Protein AF-U1ZAL6-F1 (afdb_monomer_lite)

Structure (mmCIF, N/CA/C/O backbone):
data_AF-U1ZAL6-F1
#
_entry.id   AF-U1ZAL6-F1
#
loop_
_atom_site.group_PDB
_atom_site.id
_atom_site.type_symbol
_atom_site.label_atom_id
_atom_site.label_alt_id
_atom_site.label_comp_id
_atom_site.label_asym_id
_atom_site.label_entity_id
_atom_site.label_seq_id
_atom_site.pdbx_PDB_ins_code
_atom_site.Cartn_x
_atom_site.Cartn_y
_atom_site.Cartn_z
_atom_site.occupancy
_atom_site.B_iso_or_equiv
_atom_site.auth_seq_id
_atom_site.auth_comp_id
_atom_site.auth_asym_id
_atom_site.auth_atom_id
_atom_site.pdbx_PDB_model_num
ATOM 1 N N . VAL A 1 1 ? -16.792 10.470 21.984 1.00 63.84 1 VAL A N 1
ATOM 2 C CA . VAL A 1 1 ? -15.397 10.708 22.430 1.00 63.84 1 VAL A CA 1
ATOM 3 C C . VAL A 1 1 ? -15.170 10.039 23.777 1.00 63.84 1 VAL A C 1
ATOM 5 O O . VAL A 1 1 ? -14.294 9.189 23.860 1.00 63.84 1 VAL A O 1
ATOM 8 N N . ASP A 1 2 ? -16.027 10.294 24.768 1.00 74.12 2 ASP A N 1
ATOM 9 C CA . ASP A 1 2 ? -15.932 9.683 26.107 1.00 74.12 2 ASP A CA 1
ATOM 10 C C . ASP A 1 2 ? -15.989 8.150 26.088 1.00 74.12 2 ASP A C 1
ATOM 12 O O . ASP A 1 2 ? -15.190 7.488 26.742 1.00 74.12 2 ASP A O 1
ATOM 16 N N . THR A 1 3 ? -16.850 7.564 25.252 1.00 76.00 3 THR A N 1
ATOM 17 C CA . THR A 1 3 ? -16.942 6.105 25.078 1.00 76.00 3 THR A CA 1
ATOM 18 C C . THR A 1 3 ? -15.667 5.498 24.490 1.00 76.00 3 THR A C 1
ATOM 20 O O . THR A 1 3 ? -15.263 4.415 24.892 1.00 76.00 3 THR A O 1
ATOM 23 N N . ALA A 1 4 ? -14.995 6.193 23.567 1.00 73.00 4 ALA A N 1
ATOM 24 C CA . ALA A 1 4 ? -13.739 5.721 22.981 1.00 73.00 4 ALA A CA 1
ATOM 25 C C . ALA A 1 4 ? -12.581 5.797 23.992 1.00 73.00 4 ALA A C 1
ATOM 27 O O . ALA A 1 4 ? -11.768 4.876 24.067 1.00 73.00 4 ALA A O 1
ATOM 28 N N . ALA A 1 5 ? -12.551 6.854 24.812 1.00 75.62 5 ALA A N 1
ATOM 29 C CA . ALA A 1 5 ? -11.597 6.996 25.909 1.00 75.62 5 ALA A CA 1
ATOM 30 C C . ALA A 1 5 ? -11.814 5.924 26.993 1.00 75.62 5 ALA A C 1
ATOM 32 O O . ALA A 1 5 ? -10.853 5.301 27.441 1.00 75.62 5 ALA A O 1
ATOM 33 N N . ALA A 1 6 ? -13.073 5.639 27.347 1.00 75.69 6 ALA A N 1
ATOM 34 C CA . ALA A 1 6 ? -13.431 4.568 28.279 1.00 75.69 6 ALA A CA 1
ATOM 35 C C . ALA A 1 6 ? -13.022 3.174 27.768 1.00 75.69 6 ALA A C 1
ATOM 37 O O . ALA A 1 6 ? -12.678 2.305 28.563 1.00 75.69 6 ALA A O 1
ATOM 38 N N . GLN A 1 7 ? -13.009 2.973 26.446 1.00 82.12 7 GLN A N 1
ATOM 39 C CA . GLN A 1 7 ? -12.576 1.733 25.788 1.00 82.12 7 GLN A CA 1
ATOM 40 C C . GLN A 1 7 ? -11.081 1.723 25.417 1.00 82.12 7 GLN A C 1
ATOM 42 O O . GLN A 1 7 ? -10.659 0.931 24.566 1.00 82.12 7 GLN A O 1
ATOM 47 N N . ALA A 1 8 ? -10.284 2.611 26.027 1.00 81.62 8 ALA A N 1
ATOM 48 C CA . ALA A 1 8 ? -8.831 2.707 25.871 1.00 81.62 8 ALA A CA 1
ATOM 49 C C . ALA A 1 8 ? -8.348 2.790 24.405 1.00 81.62 8 ALA A C 1
ATOM 51 O O . ALA A 1 8 ? -7.286 2.270 24.058 1.00 81.62 8 ALA A O 1
ATOM 52 N N . VAL A 1 9 ? -9.124 3.430 23.521 1.00 82.38 9 VAL A N 1
ATOM 53 C CA . VAL A 1 9 ? -8.696 3.703 22.140 1.00 82.38 9 VAL A CA 1
ATOM 54 C C . VAL A 1 9 ? -7.705 4.867 22.150 1.00 82.38 9 VAL A C 1
ATOM 56 O O . VAL A 1 9 ? -7.989 5.922 22.718 1.00 82.38 9 VAL A O 1
ATOM 59 N N . GLN A 1 10 ? -6.542 4.691 21.517 1.00 85.12 10 GLN A N 1
ATOM 60 C CA . GLN A 1 10 ? -5.537 5.755 21.442 1.00 85.12 10 GLN A CA 1
ATOM 61 C C . GLN A 1 10 ? -6.042 6.946 20.605 1.00 85.12 10 GLN A C 1
ATOM 63 O O . GLN A 1 10 ? -6.832 6.746 19.682 1.00 85.12 10 GLN A O 1
ATOM 68 N N . PRO A 1 11 ? -5.586 8.183 20.881 1.00 81.38 11 PRO A N 1
ATOM 69 C CA . PRO A 1 11 ? -5.914 9.350 20.062 1.00 81.38 11 PRO A CA 1
ATOM 70 C C . PRO A 1 11 ? -5.517 9.172 18.587 1.00 81.38 11 PRO A C 1
ATOM 72 O O . PRO A 1 11 ? -4.596 8.426 18.272 1.00 81.38 11 PRO A O 1
ATOM 75 N N . GLY A 1 12 ? -6.187 9.894 17.683 1.00 83.75 12 GLY A N 1
ATOM 76 C CA . GLY A 1 12 ? -5.967 9.776 16.231 1.00 83.75 12 GLY A CA 1
ATOM 77 C C . GLY A 1 12 ? -6.978 8.880 15.510 1.00 83.75 12 GLY A C 1
ATOM 78 O O . GLY A 1 12 ? -6.799 8.562 14.338 1.00 83.75 12 GLY A O 1
ATOM 79 N N . TYR A 1 13 ? -8.055 8.488 16.192 1.00 86.81 13 TYR A N 1
ATOM 80 C CA . TYR A 1 13 ? -9.173 7.785 15.576 1.00 86.81 13 TYR A CA 1
ATOM 81 C C . TYR A 1 13 ? -10.002 8.704 14.675 1.00 86.81 13 TYR A C 1
ATOM 83 O O . TYR A 1 13 ? -10.203 9.890 14.943 1.00 86.81 13 TYR A O 1
ATOM 91 N N . SER A 1 14 ? -10.544 8.112 13.620 1.00 89.31 14 SER A N 1
ATOM 92 C CA . SER A 1 14 ? -11.550 8.723 12.760 1.00 89.31 14 SER A CA 1
ATOM 93 C C . SER A 1 14 ? -12.948 8.349 13.248 1.00 89.31 14 SER A C 1
ATOM 95 O O . SER A 1 14 ? -13.174 7.230 13.711 1.00 89.31 14 SER A O 1
ATOM 97 N N . VAL A 1 15 ? -13.890 9.288 13.156 1.00 90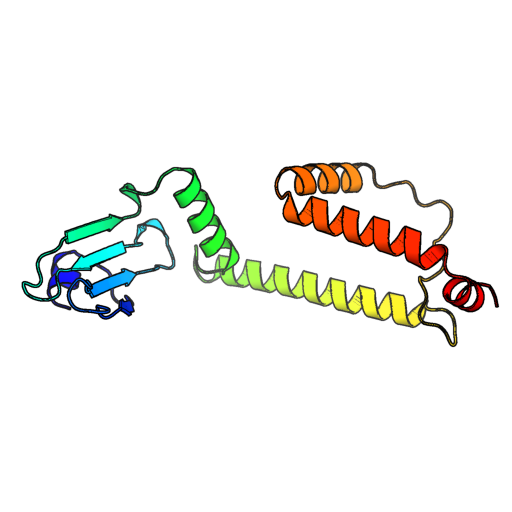.94 15 VAL A N 1
ATOM 98 C CA . VAL A 1 15 ? -15.300 9.050 13.485 1.00 90.94 15 VAL A CA 1
ATOM 99 C C . VAL A 1 15 ? -16.125 9.199 12.216 1.00 90.94 15 VAL A C 1
ATOM 101 O O . VAL A 1 15 ? -16.150 10.264 11.603 1.00 90.94 15 VAL A O 1
ATOM 104 N N . SER A 1 16 ? -16.801 8.125 11.829 1.00 92.62 16 SER A N 1
ATOM 105 C CA . SER A 1 16 ? -17.756 8.112 10.725 1.00 92.62 16 SER A CA 1
ATOM 106 C C . SER A 1 16 ? -19.176 8.205 11.270 1.00 92.62 16 SER A C 1
ATOM 108 O O . SER A 1 16 ? -19.542 7.491 12.207 1.00 92.62 16 SER A O 1
ATOM 110 N N . PHE A 1 17 ? -19.970 9.092 10.675 1.00 91.81 17 PHE A N 1
ATOM 111 C CA . PHE A 1 17 ? -21.355 9.333 11.068 1.00 91.81 17 PHE A CA 1
ATOM 112 C C . PHE A 1 17 ? -22.304 8.257 10.515 1.00 91.81 17 PHE A C 1
ATOM 114 O O . PHE A 1 17 ? -22.061 7.740 9.416 1.00 91.81 17 PHE A O 1
ATOM 121 N N . PRO A 1 18 ? -23.395 7.950 11.240 1.00 90.12 18 PRO A N 1
ATOM 122 C CA . PRO A 1 18 ? -24.431 7.038 10.776 1.00 90.12 18 PRO A CA 1
ATOM 123 C C . PRO A 1 18 ? -25.064 7.544 9.476 1.00 90.12 18 PRO A C 1
ATOM 125 O O . PRO A 1 18 ? -25.255 8.745 9.273 1.00 90.12 18 PRO A O 1
ATOM 128 N N . ARG A 1 19 ? -25.405 6.613 8.580 1.00 90.00 19 ARG A N 1
ATOM 129 C CA . ARG A 1 19 ? -26.155 6.903 7.353 1.00 90.00 19 ARG A CA 1
ATOM 130 C C . ARG A 1 19 ? -27.543 6.282 7.451 1.00 90.00 19 ARG A C 1
ATOM 132 O O . ARG A 1 19 ? -27.664 5.064 7.482 1.00 90.00 19 ARG A O 1
ATOM 139 N N . GLY A 1 20 ? -28.570 7.128 7.448 1.00 90.75 20 GLY A N 1
ATOM 140 C CA . GLY A 1 20 ? -29.965 6.700 7.565 1.00 90.75 20 GLY A CA 1
ATOM 141 C C . GLY A 1 20 ? -30.389 6.361 8.999 1.00 90.75 20 GLY A C 1
ATOM 142 O O . GLY A 1 20 ? -29.609 6.466 9.943 1.00 90.75 20 GLY A O 1
ATOM 143 N N . ALA A 1 21 ? -31.652 5.959 9.156 1.00 88.06 21 ALA A N 1
ATOM 144 C CA . ALA A 1 21 ? -32.278 5.715 10.461 1.00 88.06 21 ALA A CA 1
ATOM 145 C C . ALA A 1 21 ? -31.737 4.476 11.205 1.00 88.06 21 ALA A C 1
ATOM 147 O O . ALA A 1 21 ? -31.853 4.394 12.419 1.00 88.06 21 ALA A O 1
ATOM 148 N N . GLU A 1 22 ? -31.093 3.540 10.505 1.00 88.12 22 GLU A N 1
ATOM 149 C CA . GLU A 1 22 ? -30.461 2.349 11.106 1.00 88.12 22 GLU A CA 1
ATOM 150 C C . GLU A 1 22 ? -28.925 2.441 11.128 1.00 88.12 22 GLU A C 1
ATOM 152 O O . GLU A 1 22 ? -28.226 1.463 11.381 1.00 88.12 22 GLU A O 1
ATOM 157 N N . GLY A 1 23 ? -28.370 3.617 10.825 1.00 88.75 23 GLY A N 1
ATOM 158 C CA . GLY A 1 23 ? -26.929 3.824 10.823 1.00 88.75 23 GLY A CA 1
ATOM 159 C C . GLY A 1 23 ? -26.310 3.765 12.223 1.00 88.75 23 GLY A C 1
ATOM 160 O O . GLY A 1 23 ? -26.946 4.074 13.227 1.00 88.75 23 GLY A O 1
ATOM 161 N N . VAL A 1 24 ? -25.015 3.452 12.274 1.00 92.69 24 VAL A N 1
ATOM 162 C CA . VAL A 1 24 ? -24.211 3.449 13.507 1.00 92.69 24 VAL A CA 1
ATOM 163 C C . VAL A 1 24 ? -23.071 4.458 13.419 1.00 92.69 24 VAL A C 1
ATOM 165 O O . VAL A 1 24 ? -22.518 4.698 12.341 1.00 92.69 24 VAL A O 1
ATOM 168 N N . TYR A 1 25 ? -22.674 5.021 14.557 1.00 92.31 25 TYR A N 1
ATOM 169 C CA . TYR A 1 25 ? -21.405 5.737 14.645 1.00 92.31 25 TYR A CA 1
ATOM 170 C C . TYR A 1 25 ? -20.268 4.726 14.614 1.00 92.31 25 TYR A C 1
ATOM 172 O O . TYR A 1 25 ? -20.272 3.759 15.372 1.00 92.31 25 TYR A O 1
ATOM 180 N N . THR A 1 26 ? -19.277 4.955 13.759 1.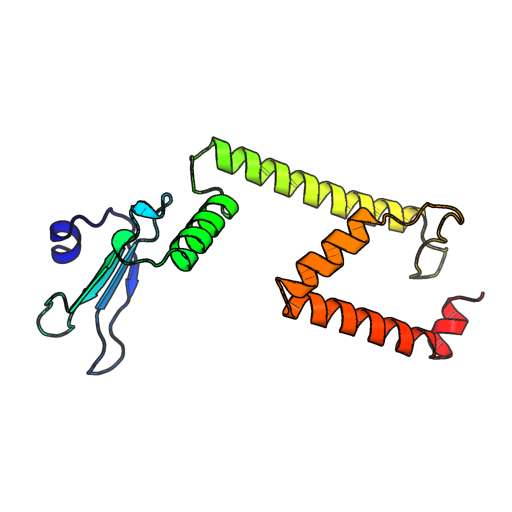00 92.44 26 THR A N 1
ATOM 181 C CA . THR A 1 26 ? -18.091 4.093 13.694 1.00 92.44 26 THR A CA 1
ATOM 182 C C . THR A 1 26 ? -16.865 4.881 14.110 1.00 92.44 26 THR A C 1
ATOM 184 O O . THR A 1 26 ? -16.569 5.914 13.515 1.00 92.44 26 THR A O 1
ATOM 187 N N . VAL A 1 27 ? -16.150 4.397 15.120 1.00 91.75 27 VAL A N 1
ATOM 188 C CA . VAL A 1 27 ? -14.878 4.965 15.573 1.00 91.75 27 VAL A CA 1
ATOM 189 C C . VAL A 1 27 ? -13.774 3.998 15.181 1.00 91.75 27 VAL A C 1
ATOM 191 O O . VAL A 1 27 ? -13.722 2.897 15.716 1.00 91.75 27 VAL A O 1
ATOM 194 N N . ALA A 1 28 ? -12.908 4.395 14.253 1.00 91.94 28 ALA A N 1
ATOM 195 C CA . ALA A 1 28 ? -11.840 3.543 13.737 1.00 91.94 28 ALA A CA 1
ATOM 196 C C . ALA A 1 28 ? -10.465 4.185 13.948 1.00 91.94 28 ALA A C 1
ATOM 198 O O . ALA A 1 28 ? -10.224 5.317 13.516 1.00 91.94 28 ALA A O 1
ATOM 199 N N . LEU A 1 29 ? -9.567 3.445 14.592 1.00 92.12 29 LEU A N 1
ATOM 200 C CA . LEU A 1 29 ? -8.155 3.752 14.765 1.00 92.12 29 LEU A CA 1
ATOM 201 C C . LEU A 1 29 ? -7.330 2.743 13.965 1.00 92.12 29 LEU A C 1
ATOM 203 O O . LEU A 1 29 ? -7.366 1.548 14.250 1.00 92.12 29 LEU A O 1
ATOM 207 N N . PHE A 1 30 ? -6.551 3.262 13.021 1.00 89.25 30 PHE A N 1
ATOM 208 C CA . PHE A 1 30 ? -5.559 2.509 12.262 1.00 89.25 30 PHE A CA 1
ATOM 209 C C . PHE A 1 30 ? -4.167 2.963 12.699 1.00 89.25 30 PHE A C 1
ATOM 211 O O . PHE A 1 30 ? -3.591 3.871 12.095 1.00 89.25 30 PHE A O 1
ATOM 218 N N . ALA A 1 31 ? -3.639 2.356 13.753 1.00 89.56 31 ALA A N 1
ATOM 219 C CA . ALA A 1 31 ? -2.374 2.737 14.359 1.00 89.56 31 ALA A CA 1
ATOM 220 C C . ALA A 1 31 ? -1.171 2.372 13.469 1.00 89.56 31 ALA A C 1
ATOM 222 O O . ALA A 1 31 ? -1.273 1.613 12.501 1.00 89.56 31 ALA A O 1
ATOM 223 N N . ASP A 1 32 ? -0.004 2.929 13.789 1.00 89.62 32 ASP A N 1
ATOM 224 C CA . ASP A 1 32 ? 1.249 2.576 13.110 1.00 89.62 32 ASP A CA 1
ATOM 225 C C . ASP A 1 32 ? 1.692 1.139 13.436 1.00 89.62 32 ASP A C 1
ATOM 227 O O . ASP A 1 32 ? 2.308 0.464 12.609 1.00 89.62 32 ASP A O 1
ATOM 231 N N . ASP A 1 33 ? 1.332 0.662 14.632 1.00 90.31 33 ASP A N 1
ATOM 232 C CA . ASP A 1 33 ? 1.424 -0.735 15.042 1.00 90.31 33 ASP A CA 1
ATOM 233 C C . ASP A 1 33 ? 0.017 -1.363 15.037 1.00 90.31 33 ASP A C 1
ATOM 235 O O . ASP A 1 33 ? -0.770 -1.037 15.933 1.00 90.31 33 ASP A O 1
ATOM 239 N N . PRO A 1 34 ? -0.272 -2.288 14.095 1.00 89.25 34 PRO A N 1
ATOM 240 C CA . PRO A 1 34 ? -1.574 -2.947 13.935 1.00 89.25 34 PRO A CA 1
ATOM 241 C C . PRO A 1 34 ? -2.157 -3.549 15.215 1.00 89.25 34 PRO A C 1
ATOM 243 O O . PRO A 1 34 ? -3.364 -3.720 15.361 1.00 89.25 34 PRO A O 1
ATOM 246 N N . ARG A 1 35 ? -1.299 -3.894 16.182 1.00 90.56 35 ARG A N 1
ATOM 247 C CA . ARG A 1 35 ? -1.730 -4.480 17.457 1.00 90.56 35 ARG A CA 1
ATOM 248 C C . ARG A 1 35 ? -2.595 -3.532 18.286 1.00 90.56 35 ARG A C 1
ATOM 250 O O . ARG A 1 35 ? -3.298 -3.996 19.183 1.00 90.56 35 ARG A O 1
ATOM 257 N N . HIS A 1 36 ? -2.541 -2.235 17.994 1.00 91.31 36 HIS A N 1
ATOM 258 C CA . HIS A 1 36 ? -3.342 -1.205 18.646 1.00 91.31 36 HIS A CA 1
ATOM 259 C C . HIS A 1 36 ? -4.564 -0.782 17.821 1.00 91.31 36 HIS A C 1
ATOM 261 O O . HIS A 1 36 ? -5.275 0.133 18.241 1.00 91.31 36 HIS A O 1
ATOM 267 N N . ASP A 1 37 ? -4.825 -1.438 16.687 1.00 91.69 37 ASP A N 1
ATOM 268 C CA . ASP A 1 37 ? -5.969 -1.116 15.841 1.00 91.69 37 ASP A CA 1
ATOM 269 C C . ASP A 1 37 ? -7.281 -1.430 16.564 1.00 91.69 37 ASP A C 1
ATOM 271 O O . ASP A 1 37 ? -7.411 -2.392 17.339 1.00 91.69 37 ASP A O 1
ATOM 275 N N . ALA A 1 38 ? -8.254 -0.554 16.340 1.00 93.12 38 ALA A N 1
ATOM 276 C CA . ALA A 1 38 ? -9.537 -0.601 17.015 1.00 93.12 38 ALA A CA 1
ATOM 277 C C . ALA A 1 38 ? -10.638 -0.070 16.111 1.00 93.12 38 ALA A C 1
ATOM 279 O O . ALA A 1 38 ? -10.532 1.040 15.597 1.00 93.12 38 ALA A O 1
ATOM 280 N N . THR A 1 39 ? -11.720 -0.829 15.972 1.00 93.81 39 THR A N 1
ATOM 281 C CA . THR A 1 39 ? -12.939 -0.374 15.301 1.00 93.81 39 THR A CA 1
ATOM 282 C C . THR A 1 39 ? -14.132 -0.613 16.212 1.00 93.81 39 THR A C 1
ATOM 284 O O . THR A 1 39 ? -14.462 -1.753 16.533 1.00 93.81 39 THR A O 1
ATOM 287 N N . LEU A 1 40 ? -14.769 0.472 16.642 1.00 93.12 40 LEU A N 1
ATOM 288 C CA . LEU A 1 40 ? -15.949 0.458 17.496 1.00 93.12 40 LEU A CA 1
ATOM 289 C C . LEU A 1 40 ? -17.177 0.875 16.693 1.00 93.12 40 LEU A C 1
ATOM 291 O O . LEU A 1 40 ? -17.129 1.876 15.976 1.00 93.12 40 LEU A O 1
ATOM 295 N N . HIS A 1 41 ? -18.289 0.174 16.884 1.00 93.44 41 HIS A N 1
ATOM 296 C CA . HIS A 1 41 ? -19.597 0.579 16.374 1.00 93.44 41 HIS A CA 1
ATOM 297 C C . HIS A 1 41 ? -20.518 0.927 17.540 1.00 93.44 41 HIS A C 1
ATOM 299 O O . HIS A 1 41 ? -20.679 0.137 18.469 1.00 93.44 41 HIS A O 1
ATOM 305 N N . LEU A 1 42 ? -21.109 2.115 17.496 1.00 92.38 42 LEU A N 1
ATOM 306 C CA . LEU A 1 42 ? -21.956 2.674 18.543 1.00 92.38 42 LEU A CA 1
ATOM 307 C C . LEU A 1 42 ? -23.345 2.958 17.973 1.00 92.38 42 LEU A C 1
ATOM 309 O O . LEU A 1 42 ? -23.473 3.509 16.875 1.00 92.38 42 LEU A O 1
ATOM 313 N N . ASP A 1 43 ? -24.374 2.616 18.738 1.00 92.06 43 ASP A N 1
ATOM 314 C CA . ASP A 1 43 ? -25.753 2.947 18.399 1.00 92.06 43 ASP A CA 1
ATOM 315 C C . ASP A 1 43 ? -25.961 4.467 18.355 1.00 92.06 43 ASP A C 1
ATOM 317 O O . ASP A 1 43 ? -25.478 5.196 19.226 1.00 92.06 43 ASP A O 1
ATOM 321 N N . GLN A 1 44 ? -26.688 4.953 17.347 1.00 90.81 44 GLN A N 1
ATOM 322 C CA . GLN A 1 44 ? -26.839 6.392 17.130 1.00 90.81 44 GLN A CA 1
ATOM 323 C C . GLN A 1 44 ? -27.809 7.086 18.091 1.00 90.81 44 GLN A C 1
ATOM 325 O O . GLN A 1 44 ? -27.716 8.302 18.254 1.00 90.81 44 GLN A O 1
ATOM 330 N N . TYR A 1 45 ? -28.715 6.343 18.730 1.00 91.44 45 TYR A N 1
ATOM 331 C CA . TYR A 1 45 ? -29.742 6.910 19.607 1.00 91.44 45 TYR A CA 1
ATOM 332 C C . TYR A 1 45 ? -29.366 6.795 21.086 1.00 91.44 45 TYR A C 1
ATOM 334 O O . TYR A 1 45 ? -29.509 7.746 21.849 1.00 91.44 45 TYR A O 1
ATOM 342 N N . SER A 1 46 ? -28.874 5.628 21.487 1.00 88.25 46 SER A N 1
ATOM 343 C CA . SER A 1 46 ? -28.537 5.288 22.872 1.00 88.25 46 SER A CA 1
ATOM 344 C C . SER A 1 46 ? -27.050 5.447 23.198 1.00 88.25 46 SER A C 1
ATOM 346 O O . SER A 1 46 ? -26.682 5.487 24.371 1.00 88.25 46 SER A O 1
ATOM 348 N N . GLY A 1 47 ? -26.180 5.517 22.184 1.00 84.12 47 GLY A N 1
ATOM 349 C CA . GLY A 1 47 ? -24.729 5.560 22.372 1.00 84.12 47 GLY A CA 1
ATOM 350 C C . GLY A 1 47 ? -24.133 4.254 22.906 1.00 84.12 47 GLY A C 1
ATOM 351 O O . GLY A 1 47 ? -22.958 4.232 23.285 1.00 84.12 47 GLY A O 1
ATOM 352 N N . THR A 1 48 ? -24.911 3.166 22.952 1.00 89.00 48 THR A N 1
ATOM 353 C CA . THR A 1 48 ? -24.431 1.860 23.410 1.00 89.00 48 THR A CA 1
ATOM 354 C C . THR A 1 48 ? -23.415 1.286 22.435 1.00 89.00 48 THR A C 1
ATOM 356 O O . THR A 1 48 ? -23.584 1.378 21.219 1.00 89.00 48 THR A O 1
ATOM 359 N N . LEU A 1 49 ? -22.373 0.649 22.964 1.00 91.25 49 LEU A N 1
ATOM 360 C CA . LEU A 1 49 ? -21.389 -0.065 22.160 1.00 91.25 49 LEU A CA 1
ATOM 361 C C . LEU A 1 49 ? -22.007 -1.350 21.601 1.00 91.25 49 LEU A C 1
ATOM 363 O O . LEU A 1 49 ? -22.370 -2.244 22.360 1.00 91.25 49 LEU A O 1
ATOM 367 N N . LEU A 1 50 ? -22.120 -1.422 20.278 1.00 91.88 50 LEU A N 1
ATOM 368 C CA . LEU A 1 50 ? -22.686 -2.559 19.555 1.00 91.88 50 LEU A CA 1
ATOM 369 C C . LEU A 1 50 ? -21.611 -3.565 19.141 1.00 91.88 50 LEU A C 1
ATOM 371 O O . LEU A 1 50 ? -21.854 -4.768 19.161 1.00 91.88 50 LEU A O 1
ATOM 375 N N . ALA A 1 51 ? -20.421 -3.085 18.776 1.00 92.19 51 ALA A N 1
ATOM 376 C CA . ALA A 1 51 ? -19.295 -3.945 18.435 1.00 92.19 51 ALA A CA 1
ATOM 377 C C . ALA A 1 51 ? -17.960 -3.287 18.788 1.00 92.19 51 ALA A C 1
ATOM 379 O O . ALA A 1 51 ? -17.793 -2.077 18.628 1.00 92.19 51 ALA A O 1
ATOM 380 N N . ASP A 1 52 ? -17.015 -4.113 19.231 1.00 93.50 52 ASP A N 1
ATOM 381 C CA . ASP A 1 52 ? -15.622 -3.754 19.467 1.00 93.50 52 ASP A CA 1
ATOM 382 C C . ASP A 1 52 ? -14.726 -4.784 18.773 1.00 93.50 52 ASP A C 1
ATOM 384 O O . ASP A 1 52 ? -14.643 -5.933 19.211 1.00 93.50 52 ASP A O 1
ATOM 388 N N . VAL A 1 53 ? -14.089 -4.370 17.678 1.00 93.56 53 VAL A N 1
ATOM 389 C CA . VAL A 1 53 ? -13.166 -5.197 16.903 1.00 93.56 53 VAL A CA 1
ATOM 390 C C . VAL A 1 53 ? -11.738 -4.721 17.143 1.00 93.56 53 VAL A C 1
ATOM 392 O O . VAL A 1 53 ? -11.393 -3.569 16.858 1.00 93.56 53 VAL A O 1
ATOM 395 N N . ARG A 1 54 ? -10.890 -5.627 17.633 1.00 93.75 54 ARG A N 1
ATOM 396 C CA . ARG A 1 54 ? -9.465 -5.393 17.900 1.00 93.75 54 ARG A CA 1
ATOM 397 C C . ARG A 1 54 ? -8.594 -6.364 17.118 1.00 93.75 54 ARG A C 1
ATOM 399 O O . ARG A 1 54 ? -9.056 -7.376 16.599 1.00 93.75 54 ARG A O 1
ATOM 406 N N . TRP A 1 55 ? -7.284 -6.139 17.183 1.00 92.19 55 TRP A N 1
ATOM 407 C CA . TRP A 1 55 ? -6.267 -7.071 16.688 1.00 92.19 55 TRP A CA 1
ATOM 408 C C . TRP A 1 55 ? -6.498 -8.537 17.102 1.00 92.19 55 TRP A C 1
ATOM 410 O O . TRP A 1 55 ? -6.245 -9.470 16.333 1.00 92.19 55 TRP A O 1
ATOM 420 N N . ARG A 1 56 ? -7.000 -8.765 18.326 1.00 92.69 56 ARG A N 1
ATOM 421 C CA . ARG A 1 56 ? -7.279 -10.117 18.834 1.00 92.69 56 ARG A CA 1
ATOM 422 C C . ARG A 1 56 ? -8.346 -10.844 18.005 1.00 92.69 56 ARG A C 1
ATOM 424 O O . ARG A 1 56 ? -8.255 -12.058 17.859 1.00 92.69 56 ARG A O 1
ATOM 431 N N . ASP A 1 57 ? -9.273 -10.092 17.426 1.00 93.31 57 ASP A N 1
ATOM 432 C CA . ASP A 1 57 ? -10.416 -10.589 16.662 1.00 93.31 57 ASP A CA 1
ATOM 433 C C . ASP A 1 57 ? -10.050 -10.826 15.185 1.00 93.31 57 ASP A C 1
ATOM 435 O O . ASP A 1 57 ? -10.806 -11.438 14.432 1.00 93.31 57 ASP A O 1
ATOM 439 N N . TYR A 1 58 ? -8.858 -10.394 14.760 1.00 91.62 58 TYR A N 1
ATOM 440 C CA . TYR A 1 58 ? -8.375 -10.605 13.401 1.00 91.62 58 TYR A CA 1
ATOM 441 C C . TYR A 1 58 ? -7.868 -12.035 13.213 1.00 91.62 58 TYR A C 1
ATOM 443 O O . TYR A 1 58 ? -7.039 -12.531 13.983 1.00 91.62 58 TYR A O 1
ATOM 451 N N . GLY A 1 59 ? -8.311 -12.677 12.131 1.00 95.00 59 GLY A N 1
ATOM 452 C CA . GLY A 1 59 ? -7.760 -13.953 11.677 1.00 95.00 59 GLY A CA 1
ATOM 453 C C . GLY A 1 59 ? -6.314 -13.823 11.185 1.00 95.00 59 GLY A C 1
ATOM 454 O O . GLY A 1 59 ? -5.837 -12.727 10.892 1.00 95.00 59 GLY A O 1
ATOM 455 N N . LEU A 1 60 ? -5.616 -14.956 11.041 1.00 95.31 60 LEU A N 1
ATOM 456 C CA . LEU A 1 60 ? -4.201 -14.991 10.640 1.00 95.31 60 LEU A CA 1
ATOM 457 C C . LEU A 1 60 ? -3.934 -14.199 9.353 1.00 95.31 60 LEU A C 1
ATOM 459 O O . LEU A 1 60 ? -3.024 -13.380 9.315 1.00 95.31 60 LEU A O 1
ATOM 463 N N . VAL A 1 61 ? -4.769 -14.401 8.331 1.00 93.12 61 VAL A N 1
ATOM 464 C CA . VAL A 1 61 ? -4.641 -13.706 7.043 1.00 93.12 61 VAL A CA 1
ATOM 465 C C . VAL A 1 61 ? -4.779 -12.195 7.218 1.00 93.12 61 VAL A C 1
ATOM 467 O O . VAL A 1 61 ? -3.938 -11.455 6.719 1.00 93.12 61 VAL A O 1
ATOM 470 N N . ALA A 1 62 ? -5.789 -11.735 7.962 1.00 91.75 62 ALA A N 1
ATOM 471 C CA . ALA A 1 62 ? -6.011 -10.311 8.208 1.00 91.75 62 ALA A CA 1
ATOM 472 C C . ALA A 1 62 ? -4.818 -9.680 8.938 1.00 91.75 62 ALA A C 1
ATOM 474 O O . ALA A 1 62 ? -4.304 -8.656 8.497 1.00 91.75 62 ALA A O 1
ATOM 475 N N . ARG A 1 63 ? -4.301 -10.350 9.975 1.00 94.31 63 ARG A N 1
ATOM 476 C CA . ARG A 1 63 ? -3.110 -9.901 10.711 1.00 94.31 63 ARG A CA 1
ATOM 477 C C . ARG A 1 63 ? -1.877 -9.795 9.819 1.00 94.31 63 ARG A C 1
ATOM 479 O O . ARG A 1 63 ? -1.143 -8.810 9.897 1.00 94.31 63 ARG A O 1
ATOM 486 N N . THR A 1 64 ? -1.633 -10.802 8.981 1.00 93.81 64 THR A N 1
ATOM 487 C CA . THR A 1 64 ? -0.489 -10.807 8.061 1.00 93.81 64 THR A CA 1
ATOM 488 C C . THR A 1 64 ? -0.609 -9.699 7.022 1.00 93.81 64 THR A C 1
ATOM 490 O O . THR A 1 64 ? 0.368 -8.990 6.787 1.00 93.81 64 THR A O 1
ATOM 493 N N . VAL A 1 65 ? -1.792 -9.523 6.426 1.00 93.19 65 VAL A N 1
ATOM 494 C CA . VAL A 1 65 ? -2.036 -8.473 5.429 1.00 93.19 65 VAL A CA 1
ATOM 495 C C . VAL A 1 65 ? -1.864 -7.094 6.053 1.00 93.19 65 VAL A C 1
ATOM 497 O O . VAL A 1 65 ? -1.101 -6.294 5.525 1.00 93.19 65 VAL A O 1
ATOM 500 N N . GLU A 1 66 ? -2.496 -6.826 7.193 1.00 93.12 66 GLU A N 1
ATOM 501 C CA . GLU A 1 66 ? -2.412 -5.521 7.852 1.00 93.12 66 GLU A CA 1
ATOM 502 C C . GLU A 1 66 ? -0.986 -5.194 8.305 1.00 93.12 66 GLU A C 1
ATOM 504 O O . GLU A 1 66 ? -0.491 -4.100 8.036 1.00 93.12 66 GLU A O 1
ATOM 509 N N . SER A 1 67 ? -0.274 -6.164 8.890 1.00 94.12 67 SER A N 1
ATOM 510 C CA . SER A 1 67 ? 1.150 -5.991 9.220 1.00 94.12 67 SER A CA 1
ATOM 511 C C . SER A 1 67 ? 1.981 -5.696 7.975 1.00 94.12 67 SER A C 1
ATOM 513 O O . SER A 1 67 ? 2.830 -4.809 7.990 1.00 94.12 67 SER A O 1
ATOM 515 N N . GLY A 1 68 ? 1.723 -6.413 6.878 1.00 94.25 68 GLY A N 1
ATOM 516 C CA . GLY A 1 68 ? 2.383 -6.184 5.597 1.00 94.25 68 GLY A CA 1
ATOM 517 C C . GLY A 1 68 ? 2.125 -4.781 5.048 1.00 94.25 68 GLY A C 1
ATOM 518 O O . GLY A 1 68 ? 3.063 -4.127 4.599 1.00 94.25 68 GLY A O 1
ATOM 519 N N . VAL A 1 69 ? 0.886 -4.291 5.142 1.00 93.69 69 VAL A N 1
ATOM 520 C CA . VAL A 1 69 ? 0.511 -2.932 4.726 1.00 93.69 69 VAL A CA 1
ATOM 521 C C . VAL A 1 69 ? 1.243 -1.889 5.566 1.00 93.69 69 VAL A C 1
ATOM 523 O O . VAL A 1 69 ? 1.894 -1.015 4.999 1.00 93.69 69 VAL A O 1
ATOM 526 N N . LYS A 1 70 ? 1.226 -1.989 6.900 1.00 94.31 70 LYS A N 1
ATOM 527 C CA . LYS A 1 70 ? 1.916 -1.004 7.756 1.00 94.31 70 LYS A CA 1
ATOM 528 C C . LYS A 1 70 ? 3.437 -1.053 7.609 1.00 94.31 70 LYS A C 1
ATOM 530 O O . LYS A 1 70 ? 4.095 -0.015 7.714 1.00 94.31 70 LYS A O 1
ATOM 535 N N . LEU A 1 71 ? 4.002 -2.233 7.346 1.00 94.44 71 LEU A N 1
ATOM 536 C CA . LEU A 1 71 ? 5.413 -2.379 7.000 1.00 94.44 71 LEU A CA 1
ATOM 537 C C . LEU A 1 71 ? 5.717 -1.667 5.674 1.00 94.44 71 LEU A C 1
ATOM 539 O O . LEU A 1 71 ? 6.656 -0.877 5.624 1.00 94.44 71 LEU A O 1
ATOM 543 N N . HIS A 1 72 ? 4.899 -1.894 4.643 1.00 94.69 72 HIS A N 1
ATOM 544 C CA . HIS A 1 72 ? 5.038 -1.289 3.316 1.00 94.69 72 HIS A CA 1
ATOM 545 C C . HIS A 1 72 ? 4.866 0.236 3.325 1.00 94.69 72 HIS A C 1
ATOM 547 O O . HIS A 1 72 ? 5.618 0.943 2.661 1.00 94.69 72 HIS A O 1
ATOM 553 N N . GLU A 1 73 ? 3.927 0.758 4.115 1.00 92.75 73 GLU A N 1
ATOM 554 C CA . GLU A 1 73 ? 3.725 2.202 4.296 1.00 92.75 73 GLU A CA 1
ATOM 555 C C . GLU A 1 73 ? 4.863 2.878 5.081 1.00 92.75 73 GLU A C 1
ATOM 557 O O . GLU A 1 73 ? 4.874 4.101 5.215 1.00 92.75 73 GLU A O 1
ATOM 562 N N . GLY A 1 74 ? 5.817 2.115 5.626 1.00 93.38 74 GLY A N 1
ATOM 563 C CA . GLY A 1 74 ? 6.901 2.669 6.435 1.00 93.38 74 GLY A CA 1
ATOM 564 C C . GLY A 1 74 ? 6.478 3.053 7.859 1.00 93.38 74 GLY A C 1
ATOM 565 O O . GLY A 1 74 ? 7.231 3.739 8.541 1.00 93.38 74 GLY A O 1
ATOM 566 N N . LYS A 1 75 ? 5.288 2.647 8.322 1.00 90.75 75 LYS A N 1
ATOM 567 C CA . LYS A 1 75 ? 4.730 3.064 9.625 1.00 90.75 75 LYS A CA 1
ATOM 568 C C . LYS A 1 75 ? 5.230 2.215 10.791 1.00 90.75 75 LYS A C 1
ATOM 570 O O . LYS A 1 75 ? 5.552 2.742 11.854 1.00 90.75 75 LYS A O 1
ATOM 575 N N . MET A 1 76 ? 5.374 0.905 10.587 1.00 89.69 76 MET A N 1
ATOM 576 C CA . MET A 1 76 ? 5.935 0.024 11.621 1.00 89.69 76 MET A CA 1
ATOM 577 C C . MET A 1 76 ? 7.405 0.354 11.895 1.00 89.69 76 MET A C 1
ATOM 579 O O . MET A 1 76 ? 8.124 0.689 10.969 1.00 89.69 76 MET A O 1
ATOM 583 N N . PHE A 1 77 ? 7.876 0.208 13.138 1.00 90.62 77 PHE A N 1
ATOM 584 C CA . PHE A 1 77 ? 9.279 0.435 13.550 1.00 90.62 77 PHE A CA 1
ATOM 585 C C . PHE A 1 77 ? 9.815 1.872 13.376 1.00 90.62 77 PHE A C 1
ATOM 587 O O . PHE A 1 77 ? 11.021 2.102 13.502 1.00 90.62 77 PHE A O 1
ATOM 594 N N . GLY A 1 78 ? 8.936 2.849 13.126 1.00 91.06 78 GLY A N 1
ATOM 595 C CA . GLY A 1 78 ? 9.284 4.268 13.078 1.00 91.06 78 GLY A CA 1
ATOM 596 C C . GLY A 1 78 ? 10.320 4.606 12.001 1.00 91.06 78 GLY A C 1
ATOM 597 O O . GLY A 1 78 ? 10.265 4.106 10.877 1.00 91.06 78 GLY A O 1
ATOM 598 N N . LEU A 1 79 ? 11.291 5.458 12.352 1.00 95.06 79 LEU A N 1
ATOM 599 C CA . LEU A 1 79 ? 12.242 6.041 11.398 1.00 95.06 79 LEU A CA 1
ATOM 600 C C . LEU A 1 79 ? 13.052 4.991 10.618 1.00 95.06 79 LEU A C 1
ATOM 602 O O . LEU A 1 79 ? 13.348 5.195 9.444 1.00 95.06 79 LEU A O 1
ATOM 606 N N . ALA A 1 80 ? 13.390 3.857 11.239 1.00 95.44 80 ALA A N 1
ATOM 607 C CA . ALA A 1 80 ? 14.175 2.812 10.583 1.00 95.44 80 ALA A CA 1
ATOM 608 C C . ALA A 1 80 ? 13.456 2.246 9.347 1.00 95.44 80 ALA A C 1
ATOM 610 O O . ALA A 1 80 ? 14.063 2.099 8.285 1.00 95.44 80 ALA A O 1
ATOM 611 N N . ASN A 1 81 ? 12.153 1.978 9.462 1.00 95.62 81 ASN A N 1
ATOM 612 C CA . ASN A 1 81 ? 11.362 1.474 8.345 1.00 95.62 81 ASN A CA 1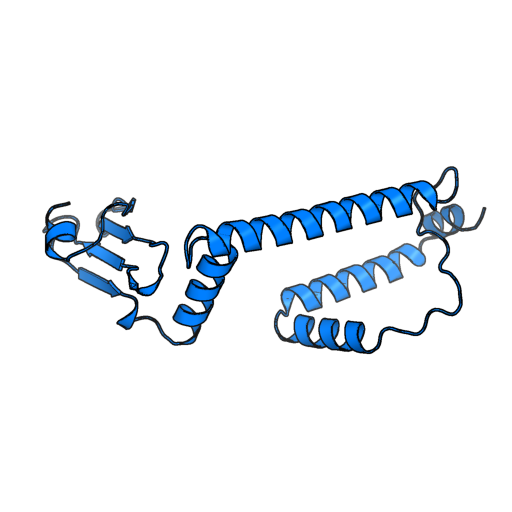
ATOM 613 C C . ASN A 1 81 ? 11.104 2.562 7.298 1.00 95.62 81 ASN A C 1
ATOM 615 O O . ASN A 1 81 ? 11.180 2.290 6.105 1.00 95.62 81 ASN A O 1
ATOM 619 N N . GLN A 1 82 ? 10.883 3.809 7.722 1.00 96.25 82 GLN A N 1
ATOM 620 C CA . GLN A 1 82 ? 10.740 4.938 6.796 1.00 96.25 82 GLN A CA 1
ATOM 621 C C . GLN A 1 82 ? 11.988 5.122 5.927 1.00 96.25 82 GLN A C 1
ATOM 623 O O . GLN A 1 82 ? 11.869 5.274 4.714 1.00 96.25 82 GLN A O 1
ATOM 628 N N . LEU A 1 83 ? 13.184 5.057 6.522 1.00 97.12 83 LEU A N 1
ATOM 629 C CA . LEU A 1 83 ? 14.446 5.146 5.784 1.00 97.12 83 LEU A CA 1
ATOM 630 C C . LEU A 1 83 ? 14.636 3.959 4.834 1.00 97.12 83 LEU A C 1
ATOM 632 O O . LEU A 1 83 ? 15.061 4.155 3.695 1.00 97.12 83 LEU A O 1
ATOM 636 N N . LEU A 1 84 ? 14.286 2.745 5.270 1.00 96.56 84 LEU A N 1
ATOM 637 C CA . LEU A 1 84 ? 14.326 1.557 4.417 1.00 96.56 84 LEU A CA 1
ATOM 638 C C . LEU A 1 84 ? 13.387 1.701 3.210 1.00 96.56 84 LEU A C 1
ATOM 640 O O . LEU A 1 84 ? 13.817 1.495 2.075 1.00 96.56 84 LEU A O 1
ATOM 644 N N . MET A 1 85 ? 12.130 2.093 3.433 1.00 96.50 85 MET A N 1
ATOM 645 C CA . MET A 1 85 ? 11.155 2.287 2.356 1.00 96.50 85 MET A CA 1
ATOM 646 C C . MET A 1 85 ? 11.559 3.437 1.431 1.00 96.50 85 MET A C 1
ATOM 648 O O . MET A 1 85 ? 11.477 3.293 0.213 1.00 96.50 85 MET A O 1
ATOM 652 N N . ALA A 1 86 ? 12.085 4.540 1.971 1.00 96.12 86 ALA A N 1
ATOM 653 C CA . ALA A 1 86 ? 12.618 5.641 1.172 1.00 96.12 86 ALA A CA 1
ATOM 654 C C . ALA A 1 86 ? 13.771 5.180 0.266 1.00 96.12 86 ALA A C 1
ATOM 656 O O . ALA A 1 86 ? 13.782 5.498 -0.924 1.00 96.12 86 ALA A O 1
ATOM 657 N N . LEU A 1 87 ? 14.707 4.384 0.795 1.00 97.31 87 LEU A N 1
ATOM 658 C CA . LEU A 1 87 ? 15.798 3.807 0.010 1.00 97.31 87 LEU A CA 1
ATOM 659 C C . LEU A 1 87 ? 15.267 2.914 -1.120 1.00 97.31 87 LEU A C 1
ATOM 661 O O . LEU A 1 87 ? 15.690 3.065 -2.265 1.00 97.31 87 LEU A O 1
ATOM 665 N N . VAL A 1 88 ? 14.324 2.015 -0.826 1.00 96.75 88 VAL A N 1
ATOM 666 C CA . VAL A 1 88 ? 13.715 1.134 -1.838 1.00 96.75 88 VAL A CA 1
ATOM 667 C C . VAL A 1 88 ? 13.011 1.950 -2.926 1.00 96.75 88 VAL A C 1
ATOM 669 O O . VAL A 1 88 ? 13.221 1.694 -4.113 1.00 96.75 88 VAL A O 1
ATOM 672 N N . CYS A 1 89 ? 12.240 2.972 -2.550 1.00 96.81 89 CYS A N 1
ATOM 673 C CA . CYS A 1 89 ? 11.593 3.882 -3.495 1.00 96.81 89 CYS A CA 1
ATOM 674 C C . CYS A 1 89 ? 12.610 4.594 -4.400 1.00 96.81 89 CYS A C 1
ATOM 676 O O . CYS A 1 89 ? 12.407 4.662 -5.613 1.00 96.81 89 CYS A O 1
ATOM 678 N N . LEU A 1 90 ? 13.726 5.075 -3.842 1.00 98.00 90 LEU A N 1
ATOM 679 C CA . LEU A 1 90 ? 14.802 5.694 -4.621 1.00 98.00 90 LEU A CA 1
ATOM 680 C C . LEU A 1 90 ? 15.449 4.702 -5.593 1.00 98.00 90 LEU A C 1
ATOM 682 O O . LEU A 1 90 ? 15.683 5.053 -6.747 1.00 98.00 90 LEU A O 1
ATOM 686 N N . LEU A 1 91 ? 15.691 3.457 -5.175 1.00 97.75 91 LEU A N 1
ATOM 687 C CA . LEU A 1 91 ? 16.234 2.418 -6.056 1.00 97.75 91 LEU A CA 1
ATOM 688 C C . LEU A 1 91 ? 15.297 2.117 -7.232 1.00 97.75 91 LEU A C 1
ATOM 690 O O . LEU A 1 91 ? 15.759 2.011 -8.368 1.00 97.75 91 LEU A O 1
ATOM 694 N N . ILE A 1 92 ? 13.987 2.025 -6.983 1.00 96.94 92 ILE A N 1
ATOM 695 C CA . ILE A 1 92 ? 12.985 1.827 -8.040 1.00 96.94 92 ILE A CA 1
ATOM 696 C C . ILE A 1 92 ? 12.961 3.033 -8.986 1.00 96.94 92 ILE A C 1
ATOM 698 O O . ILE A 1 92 ? 12.975 2.851 -10.205 1.00 96.94 92 ILE A O 1
ATOM 702 N N . LEU A 1 93 ? 12.984 4.256 -8.448 1.00 97.75 93 LEU A N 1
ATOM 703 C CA . LEU A 1 93 ? 13.020 5.483 -9.244 1.00 97.75 93 LEU A CA 1
ATOM 704 C C . LEU A 1 93 ? 14.267 5.537 -10.135 1.00 97.75 93 LEU A C 1
ATOM 706 O O . LEU A 1 93 ? 14.152 5.746 -11.342 1.00 97.75 93 LEU A O 1
ATOM 710 N N . PHE A 1 94 ? 15.454 5.296 -9.573 1.00 97.75 94 PHE A N 1
ATOM 711 C CA . PHE A 1 94 ? 16.696 5.246 -10.345 1.00 97.75 94 PHE A CA 1
ATOM 712 C C . PHE A 1 94 ? 16.688 4.107 -11.368 1.00 97.75 94 PHE A C 1
ATOM 714 O O . PHE A 1 94 ? 17.174 4.288 -12.485 1.00 97.75 94 PHE A O 1
ATOM 721 N N . GLY A 1 95 ? 16.092 2.960 -11.043 1.00 96.81 95 GLY A N 1
ATOM 722 C CA . GLY A 1 95 ? 15.874 1.862 -11.985 1.00 96.81 95 GLY A CA 1
ATOM 723 C C . GLY A 1 95 ? 14.996 2.272 -13.172 1.00 96.81 95 GLY A C 1
ATOM 724 O O . GLY A 1 95 ? 15.356 2.031 -14.322 1.00 96.81 95 GLY A O 1
ATOM 725 N N . ALA A 1 96 ? 13.882 2.958 -12.917 1.00 96.56 96 ALA A N 1
ATOM 726 C CA . ALA A 1 96 ? 12.987 3.447 -13.963 1.00 96.56 96 ALA A CA 1
ATOM 727 C C . ALA A 1 96 ? 13.657 4.519 -14.839 1.00 96.56 96 ALA A C 1
ATOM 729 O O . ALA A 1 96 ? 13.615 4.432 -16.069 1.00 96.56 96 ALA A O 1
ATOM 730 N N . VAL A 1 97 ? 14.327 5.496 -14.218 1.00 97.12 97 VAL A N 1
ATOM 731 C CA . VAL A 1 97 ? 15.057 6.558 -14.929 1.00 97.12 97 VAL A CA 1
ATOM 732 C C . VAL A 1 97 ? 16.193 5.967 -15.759 1.00 97.12 97 VAL A C 1
ATOM 734 O O . VAL A 1 97 ? 16.311 6.285 -16.939 1.00 97.12 97 VAL A O 1
ATOM 737 N N . SER A 1 98 ? 17.001 5.069 -15.194 1.00 95.56 98 SER A N 1
ATOM 738 C CA . SER A 1 98 ? 18.083 4.414 -15.939 1.00 95.56 98 SER A CA 1
ATOM 739 C C . SER A 1 98 ? 17.549 3.558 -17.087 1.00 95.56 98 SER A C 1
ATOM 741 O O . SER A 1 98 ? 18.099 3.621 -18.184 1.00 95.56 98 SER A O 1
ATOM 743 N N . GLY A 1 99 ? 16.442 2.835 -16.893 1.00 91.25 99 GLY A N 1
ATOM 744 C CA . GLY A 1 99 ? 15.759 2.105 -17.961 1.00 91.25 99 GLY A CA 1
ATOM 745 C C . GLY A 1 99 ? 15.313 3.019 -19.105 1.00 91.25 99 GLY A C 1
ATOM 746 O O . GLY A 1 99 ? 15.577 2.720 -20.272 1.00 91.25 99 GLY A O 1
ATOM 747 N N . LEU A 1 100 ? 14.715 4.169 -18.782 1.00 91.94 100 LEU A N 1
ATOM 748 C CA . LEU A 1 100 ? 14.301 5.168 -19.769 1.00 91.94 100 LEU A CA 1
ATOM 749 C C . LEU A 1 100 ? 15.499 5.789 -20.500 1.00 91.94 100 LEU A C 1
ATOM 751 O O . LEU A 1 100 ? 15.465 5.923 -21.722 1.00 91.94 100 LEU A O 1
ATOM 755 N N . LEU A 1 101 ? 16.566 6.139 -19.776 1.00 92.88 101 LEU A N 1
ATOM 756 C CA . LEU A 1 101 ? 17.791 6.695 -20.357 1.00 92.88 101 LEU A CA 1
ATOM 757 C C . LEU A 1 101 ? 18.473 5.691 -21.293 1.00 92.88 101 LEU A C 1
ATOM 759 O O . LEU A 1 101 ? 18.844 6.044 -22.412 1.00 92.88 101 LEU A O 1
ATOM 763 N N . LEU A 1 102 ? 18.593 4.428 -20.872 1.00 89.75 102 LEU A N 1
ATOM 764 C CA . LEU A 1 102 ? 19.145 3.350 -21.695 1.00 89.75 102 LEU A CA 1
ATOM 765 C C . LEU A 1 102 ? 18.297 3.106 -22.943 1.00 89.75 102 LEU A C 1
ATOM 767 O O . LEU A 1 102 ? 18.850 2.890 -24.023 1.00 89.75 102 LEU A O 1
ATOM 771 N N . TRP A 1 103 ? 16.970 3.160 -22.816 1.00 88.62 103 TRP A N 1
ATOM 772 C CA . TRP A 1 103 ? 16.077 3.094 -23.967 1.00 88.62 103 TRP A CA 1
ATOM 773 C C . TRP A 1 103 ? 16.299 4.283 -24.908 1.00 88.62 103 TRP A C 1
ATOM 775 O O . TRP A 1 103 ? 16.485 4.076 -26.103 1.00 88.62 103 TRP A O 1
ATOM 785 N N . TRP A 1 104 ? 16.371 5.510 -24.387 1.00 86.75 104 TRP A N 1
ATOM 786 C CA . TRP A 1 104 ? 16.574 6.713 -25.199 1.00 86.75 104 TRP A CA 1
ATOM 787 C C . TRP A 1 104 ? 17.894 6.688 -25.979 1.00 86.75 104 TRP A C 1
ATOM 789 O O . TRP A 1 104 ? 17.933 7.107 -27.133 1.00 86.75 104 TRP A O 1
ATOM 799 N N . GLN A 1 105 ? 18.961 6.162 -25.374 1.00 85.12 105 GLN A N 1
ATOM 800 C CA . GLN A 1 105 ? 20.275 6.032 -26.014 1.00 85.12 105 GLN A CA 1
ATOM 801 C C . GLN A 1 105 ? 20.330 4.926 -27.075 1.00 85.12 105 GLN A C 1
ATOM 803 O O . GLN A 1 105 ? 21.128 5.014 -28.004 1.00 85.12 105 GLN A O 1
ATOM 808 N N . ARG A 1 106 ? 19.530 3.864 -26.924 1.00 83.12 106 ARG A N 1
ATOM 809 C CA . ARG A 1 106 ? 19.597 2.667 -27.781 1.00 83.12 106 ARG A CA 1
ATOM 810 C C . ARG A 1 106 ? 18.424 2.529 -28.748 1.00 83.12 106 ARG A C 1
ATOM 812 O O . ARG A 1 106 ? 18.398 1.572 -29.522 1.00 83.12 106 ARG A O 1
ATOM 819 N N . ARG A 1 107 ? 17.436 3.426 -28.688 1.00 80.69 107 ARG A N 1
ATOM 820 C CA . ARG A 1 107 ? 16.291 3.396 -29.601 1.00 80.69 107 ARG A CA 1
ATOM 821 C C . ARG A 1 107 ? 16.757 3.649 -31.043 1.00 80.69 107 ARG A C 1
ATOM 823 O O . ARG A 1 107 ? 17.644 4.477 -31.256 1.00 80.69 107 ARG A O 1
ATOM 830 N N . PRO A 1 108 ? 16.153 2.982 -32.035 1.00 72.19 108 PRO A N 1
ATOM 831 C CA . PRO A 1 108 ? 16.428 3.261 -33.439 1.00 72.19 108 PRO A CA 1
ATOM 832 C C . PRO A 1 108 ? 16.048 4.706 -33.799 1.00 72.19 108 PRO A C 1
ATOM 834 O O . PRO A 1 108 ? 15.012 5.221 -33.368 1.00 72.19 108 PRO A O 1
ATOM 837 N N . ALA A 1 109 ? 16.898 5.378 -34.580 1.00 72.69 109 ALA A N 1
ATOM 838 C CA . ALA A 1 109 ? 16.651 6.750 -35.012 1.00 72.69 109 ALA A CA 1
ATOM 839 C C . ALA A 1 109 ? 15.336 6.833 -35.809 1.00 72.69 109 ALA A C 1
ATOM 841 O O . ALA A 1 109 ? 15.090 6.031 -36.704 1.00 72.69 109 ALA A O 1
ATOM 842 N N . GLY A 1 110 ? 14.471 7.789 -35.456 1.00 68.75 110 GLY A N 1
ATOM 843 C CA . GLY A 1 110 ? 13.187 8.004 -36.132 1.00 68.75 110 GLY A CA 1
ATOM 844 C C . GLY A 1 110 ? 12.057 7.036 -35.755 1.00 68.75 110 GLY A C 1
ATOM 845 O O . GLY A 1 110 ? 10.989 7.122 -36.359 1.00 68.75 110 GLY A O 1
ATOM 846 N N . ARG A 1 111 ? 12.239 6.132 -34.775 1.00 67.56 111 ARG A N 1
ATOM 847 C CA . ARG A 1 111 ? 11.218 5.131 -34.404 1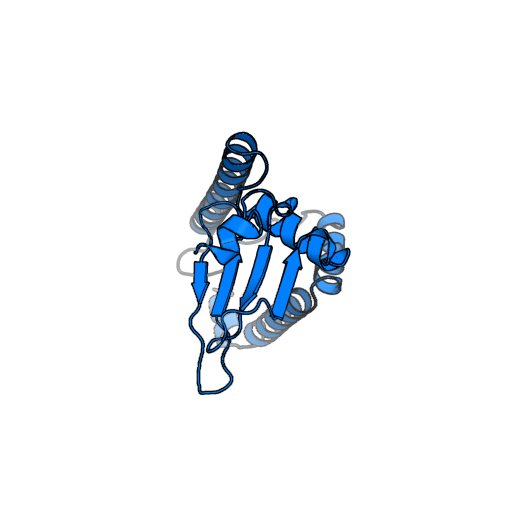.00 67.56 111 ARG A CA 1
ATOM 848 C C . ARG A 1 111 ? 11.075 4.909 -32.898 1.00 67.56 111 ARG A C 1
ATOM 850 O O . ARG A 1 111 ? 12.046 4.904 -32.145 1.00 67.56 111 ARG A O 1
ATOM 857 N N . LEU A 1 112 ? 9.840 4.652 -32.468 1.00 69.81 112 LEU A N 1
ATOM 858 C CA . LEU A 1 112 ? 9.525 4.104 -31.148 1.00 69.81 112 LEU A CA 1
ATOM 859 C C . LEU A 1 112 ? 9.565 2.575 -31.254 1.00 69.81 112 LEU A C 1
ATOM 861 O O . LEU A 1 112 ? 8.576 1.948 -31.619 1.00 69.81 112 LEU A O 1
ATOM 865 N N . GLY A 1 113 ? 10.733 1.984 -31.007 1.00 69.81 113 GLY A N 1
ATOM 866 C CA . GLY A 1 113 ? 10.949 0.540 -31.121 1.00 69.81 113 GLY A CA 1
ATOM 867 C C . GLY A 1 113 ? 11.776 -0.018 -29.969 1.00 69.81 113 GLY A C 1
ATOM 868 O O . GLY A 1 113 ? 12.463 0.724 -29.260 1.00 69.81 113 GLY A O 1
ATOM 869 N N . VAL A 1 114 ? 11.700 -1.336 -29.778 1.00 68.62 114 VAL A N 1
ATOM 870 C CA . VAL A 1 114 ? 12.537 -2.056 -28.812 1.00 68.62 114 VAL A CA 1
ATOM 871 C C . VAL A 1 114 ? 13.983 -2.039 -29.325 1.00 68.62 114 VAL A C 1
ATOM 873 O O . VAL A 1 114 ? 14.211 -2.449 -30.466 1.00 68.62 114 VAL A O 1
ATOM 876 N N . PRO A 1 115 ? 14.963 -1.573 -28.528 1.00 68.00 115 PRO A N 1
ATOM 877 C CA . PRO A 1 115 ? 16.369 -1.659 -28.900 1.00 68.00 115 PRO A CA 1
ATOM 878 C C . PRO A 1 115 ? 16.757 -3.100 -29.264 1.00 68.00 115 PRO A C 1
ATOM 880 O O . PRO A 1 115 ? 16.336 -4.023 -28.560 1.00 68.00 115 PRO A O 1
ATOM 883 N N . PRO A 1 116 ? 17.557 -3.323 -30.322 1.00 66.25 116 PRO A N 1
ATOM 884 C CA . PRO A 1 116 ? 17.929 -4.667 -30.744 1.00 66.25 116 PRO A CA 1
ATOM 885 C C . PRO A 1 116 ? 18.607 -5.405 -29.587 1.00 66.25 116 PRO A C 1
ATOM 887 O O . PRO A 1 116 ? 19.581 -4.925 -28.996 1.00 66.25 116 PRO A O 1
ATOM 890 N N . LEU A 1 117 ? 18.057 -6.567 -29.229 1.00 65.12 117 LEU A N 1
ATOM 891 C CA . LEU A 1 117 ? 18.611 -7.398 -28.169 1.00 65.12 117 LEU A CA 1
ATOM 892 C C . LEU A 1 117 ? 20.023 -7.826 -28.578 1.00 65.12 117 LEU A C 1
ATOM 894 O O . LEU A 1 117 ? 20.252 -8.195 -29.729 1.00 65.12 117 LEU A O 1
ATOM 898 N N . ARG A 1 118 ? 20.978 -7.824 -27.643 1.00 61.16 118 ARG A N 1
ATOM 899 C CA . ARG A 1 118 ? 22.222 -8.565 -27.871 1.00 61.16 118 ARG A CA 1
ATOM 900 C C . ARG A 1 118 ? 21.825 -10.032 -27.955 1.00 61.16 118 ARG A C 1
ATOM 902 O O . ARG A 1 118 ? 21.265 -10.578 -27.004 1.00 61.16 118 ARG A O 1
ATOM 909 N N . HIS A 1 119 ? 22.016 -10.613 -29.128 1.00 55.69 119 HIS A N 1
ATOM 910 C CA . HIS A 1 119 ? 21.780 -12.026 -29.345 1.00 55.69 119 HIS A CA 1
ATOM 911 C C . HIS A 1 119 ? 22.813 -12.738 -28.444 1.00 55.69 119 HIS A C 1
ATOM 913 O O . HIS A 1 119 ? 23.929 -12.241 -28.322 1.00 55.69 119 HIS A O 1
ATOM 919 N N . ASP A 1 120 ? 22.403 -13.784 -27.719 1.00 65.38 120 ASP A N 1
ATOM 920 C CA . ASP A 1 120 ? 23.229 -14.615 -26.805 1.00 65.38 120 ASP A CA 1
ATOM 921 C C . ASP A 1 120 ? 23.188 -14.324 -25.290 1.00 65.38 120 ASP A C 1
ATOM 923 O O . ASP A 1 120 ? 24.000 -14.851 -24.529 1.00 65.38 120 ASP A O 1
ATOM 927 N N . LEU A 1 121 ? 22.201 -13.579 -24.782 1.00 68.75 121 LEU A N 1
ATOM 928 C CA . LEU A 1 121 ? 21.966 -13.537 -23.329 1.00 68.75 121 LEU A CA 1
ATOM 929 C C . LEU A 1 121 ? 21.298 -14.842 -22.840 1.00 68.75 121 LEU A C 1
ATOM 931 O O . LEU A 1 121 ? 20.256 -15.236 -23.378 1.00 68.75 121 LEU A O 1
ATOM 935 N N . PRO A 1 122 ? 21.840 -15.521 -21.807 1.00 79.19 122 PRO A N 1
ATOM 936 C CA . PRO A 1 122 ? 21.215 -16.716 -21.254 1.00 79.19 122 PRO A CA 1
ATOM 937 C C . PRO A 1 122 ? 19.840 -16.371 -20.673 1.00 79.19 122 PRO A C 1
ATOM 939 O O . PRO A 1 122 ? 19.665 -15.364 -19.986 1.00 79.19 122 PRO A O 1
ATOM 942 N N . ARG A 1 123 ? 18.842 -17.226 -20.927 1.00 77.94 123 ARG A N 1
ATOM 943 C CA . ARG A 1 123 ? 17.494 -17.046 -20.367 1.00 77.94 123 ARG A CA 1
ATOM 944 C C . ARG A 1 123 ? 17.580 -17.075 -18.842 1.00 77.94 123 ARG A C 1
ATOM 946 O O . ARG A 1 123 ? 18.014 -18.079 -18.275 1.00 77.94 123 ARG A O 1
ATOM 953 N N . TRP A 1 124 ? 17.129 -16.011 -18.178 1.00 85.94 124 TRP A N 1
ATOM 954 C CA . TRP A 1 124 ? 17.083 -15.936 -16.717 1.00 85.94 124 TRP A CA 1
ATOM 955 C C . TRP A 1 124 ? 15.972 -16.845 -16.174 1.00 85.94 124 TRP A C 1
ATOM 957 O O . TRP A 1 124 ? 14.866 -16.406 -15.862 1.00 85.94 124 TRP A O 1
ATOM 967 N N . LYS A 1 125 ? 16.263 -18.151 -16.107 1.00 87.75 125 LYS A N 1
ATOM 968 C CA . LYS A 1 125 ? 15.313 -19.201 -15.702 1.00 87.75 125 LYS A CA 1
ATOM 969 C C . LYS A 1 125 ? 14.684 -18.912 -14.337 1.00 87.75 125 LYS A C 1
ATOM 971 O O . LYS A 1 125 ? 13.494 -19.144 -14.159 1.00 87.75 125 LYS A O 1
ATOM 976 N N . LEU A 1 126 ? 15.470 -18.354 -13.414 1.00 91.50 126 LEU A N 1
ATOM 977 C CA . LEU A 1 126 ? 14.994 -17.941 -12.096 1.00 91.50 126 LEU A CA 1
ATOM 978 C C . LEU A 1 126 ? 13.931 -16.838 -12.195 1.00 91.50 126 LEU A C 1
ATOM 980 O O . LEU A 1 126 ? 12.883 -16.956 -11.572 1.00 91.50 126 LEU A O 1
ATOM 984 N N . GLY A 1 127 ? 14.157 -15.811 -13.018 1.00 87.31 127 GLY A N 1
ATOM 985 C CA . GLY A 1 127 ? 13.176 -14.744 -13.227 1.00 87.31 127 GLY A CA 1
ATOM 986 C C . GLY A 1 127 ? 11.859 -15.261 -13.801 1.00 87.31 127 GLY A C 1
ATOM 987 O O . GLY A 1 127 ? 10.790 -14.879 -13.334 1.00 87.31 127 GLY A O 1
ATOM 988 N N . VAL A 1 128 ? 11.923 -16.194 -14.757 1.00 89.06 128 VAL A N 1
ATOM 989 C CA . VAL A 1 128 ? 10.722 -16.835 -15.319 1.00 89.06 128 VAL A CA 1
ATOM 990 C C . VAL A 1 128 ? 9.974 -17.643 -14.257 1.00 89.06 128 VAL A C 1
ATOM 992 O O . VAL A 1 128 ? 8.753 -17.540 -14.169 1.00 89.06 128 VAL A O 1
ATOM 995 N N . ALA A 1 129 ? 10.683 -18.411 -13.425 1.00 92.69 129 ALA A N 1
ATOM 996 C CA . ALA A 1 129 ? 10.064 -19.174 -12.342 1.00 92.69 129 ALA A CA 1
ATOM 997 C C . ALA A 1 129 ? 9.369 -18.259 -11.319 1.00 92.69 129 ALA A C 1
ATOM 999 O O . ALA A 1 129 ? 8.227 -18.522 -10.947 1.00 92.69 129 ALA A O 1
ATOM 1000 N N . ILE A 1 130 ? 10.018 -17.156 -10.926 1.00 92.56 130 ILE A N 1
ATOM 1001 C CA . ILE A 1 130 ? 9.436 -16.150 -10.024 1.00 92.56 130 ILE A CA 1
ATOM 1002 C C . ILE A 1 130 ? 8.185 -15.528 -10.650 1.00 92.56 130 ILE A C 1
ATOM 1004 O O . ILE A 1 130 ? 7.156 -15.438 -9.989 1.00 92.56 130 ILE A O 1
ATOM 1008 N N . MET A 1 131 ? 8.244 -15.144 -11.928 1.00 89.19 131 MET A N 1
ATOM 1009 C CA . MET A 1 131 ? 7.106 -14.556 -12.640 1.00 89.19 131 MET A CA 1
ATOM 1010 C C . MET A 1 131 ? 5.900 -15.505 -12.682 1.00 89.19 131 MET A C 1
ATOM 1012 O O . MET A 1 131 ? 4.775 -15.072 -12.442 1.00 89.19 131 MET A O 1
ATOM 1016 N N . LEU A 1 132 ? 6.125 -16.796 -12.948 1.00 92.19 132 LEU A N 1
ATOM 1017 C CA . LEU A 1 132 ? 5.060 -17.804 -12.960 1.00 92.19 132 LEU A CA 1
ATOM 1018 C C . LEU A 1 132 ? 4.473 -18.033 -11.564 1.00 92.19 132 LEU A C 1
ATOM 1020 O O . LEU A 1 132 ? 3.253 -18.060 -11.416 1.00 92.19 132 LEU A O 1
ATOM 1024 N N . ALA A 1 133 ? 5.327 -18.156 -10.545 1.00 94.25 133 ALA A N 1
ATOM 1025 C CA . ALA A 1 133 ? 4.881 -18.305 -9.164 1.00 94.25 133 ALA A CA 1
ATOM 1026 C C . ALA A 1 133 ? 4.034 -17.100 -8.725 1.00 94.25 133 ALA A C 1
ATOM 1028 O O . ALA A 1 133 ? 2.946 -17.271 -8.179 1.00 94.25 133 ALA A O 1
ATOM 1029 N N . LEU A 1 134 ? 4.488 -15.882 -9.030 1.00 91.75 134 LEU A N 1
ATOM 1030 C CA . LEU A 1 134 ? 3.779 -14.658 -8.670 1.00 91.75 134 LEU A CA 1
ATOM 1031 C C . LEU A 1 134 ? 2.463 -14.509 -9.443 1.00 91.75 134 LEU A C 1
ATOM 1033 O O . LEU A 1 134 ? 1.463 -14.114 -8.856 1.00 91.75 134 LEU A O 1
ATOM 1037 N N . GLY A 1 135 ? 2.432 -14.881 -10.726 1.00 92.69 135 GLY A N 1
ATOM 1038 C CA . GLY A 1 135 ? 1.204 -14.895 -11.525 1.00 92.69 135 GLY A CA 1
ATOM 1039 C C . GLY A 1 135 ? 0.163 -15.906 -11.033 1.00 92.69 135 GLY A C 1
ATOM 1040 O O . GLY A 1 135 ? -1.030 -15.667 -11.200 1.00 92.69 135 GLY A O 1
ATOM 1041 N N . LEU A 1 136 ? 0.597 -17.000 -10.397 1.00 93.56 136 LEU A N 1
ATOM 1042 C CA . LEU A 1 136 ? -0.299 -17.975 -9.772 1.00 93.56 136 LEU A CA 1
ATOM 1043 C C . LEU A 1 136 ? -0.850 -17.467 -8.432 1.00 93.56 136 LEU A C 1
ATOM 1045 O O . LEU A 1 136 ? -2.042 -17.605 -8.171 1.00 93.56 136 LEU A O 1
ATOM 1049 N N . VAL A 1 137 ? 0.005 -16.865 -7.599 1.00 92.38 137 VAL A N 1
ATOM 1050 C CA . VAL A 1 137 ? -0.399 -16.285 -6.305 1.00 92.38 137 VAL A CA 1
ATOM 1051 C C . VAL A 1 137 ? -1.296 -15.057 -6.504 1.00 92.38 137 VAL A C 1
ATOM 1053 O O . VAL A 1 137 ? -2.253 -14.862 -5.758 1.00 92.38 137 VAL A O 1
ATOM 1056 N N . PHE A 1 138 ? -1.022 -14.251 -7.531 1.00 90.75 138 PHE A N 1
ATOM 1057 C CA . PHE A 1 138 ? -1.769 -13.045 -7.879 1.00 90.75 138 PHE A CA 1
ATOM 1058 C C . PHE A 1 138 ? -2.402 -13.198 -9.272 1.00 90.75 138 PHE A C 1
ATOM 1060 O O . PHE A 1 138 ? -1.851 -12.708 -10.263 1.00 90.75 138 PHE A O 1
ATOM 1067 N N . PRO A 1 139 ? -3.581 -13.838 -9.379 1.00 92.12 139 PRO A N 1
ATOM 1068 C CA . PRO A 1 139 ? -4.156 -14.243 -10.665 1.00 92.12 139 PRO A CA 1
ATOM 1069 C C . PRO A 1 139 ? -4.431 -13.067 -11.605 1.00 92.12 139 PRO A C 1
ATOM 1071 O O . PRO A 1 139 ? -4.311 -13.210 -12.819 1.00 92.12 139 PRO A O 1
ATOM 1074 N N . LEU A 1 140 ? -4.739 -11.884 -11.067 1.00 94.38 140 LEU A N 1
ATOM 1075 C CA . LEU A 1 140 ? -4.954 -10.687 -11.879 1.00 94.38 140 LEU A CA 1
ATOM 1076 C C . LEU A 1 140 ? -3.657 -10.199 -12.551 1.00 94.38 140 LEU A C 1
ATOM 1078 O O . LEU A 1 140 ? -3.694 -9.719 -13.682 1.00 94.38 140 LEU A O 1
ATOM 1082 N N . VAL A 1 141 ? -2.507 -10.378 -11.888 1.00 92.81 141 VAL A N 1
ATOM 1083 C CA . VAL A 1 141 ? -1.181 -10.112 -12.471 1.00 92.81 141 VAL A CA 1
ATOM 1084 C C . VAL A 1 141 ? -0.872 -11.145 -13.553 1.00 92.81 141 VAL A C 1
ATOM 1086 O O . VAL A 1 141 ? -0.450 -10.784 -14.647 1.00 92.81 141 VAL A O 1
ATOM 1089 N N . GLY A 1 142 ? -1.136 -12.429 -13.294 1.00 93.38 142 GLY A N 1
ATOM 1090 C CA . GLY A 1 142 ? -0.984 -13.474 -14.310 1.00 93.38 142 GLY A CA 1
ATOM 1091 C C . GLY A 1 142 ? -1.837 -13.204 -15.556 1.00 93.38 142 GLY A C 1
ATOM 1092 O O . GLY A 1 142 ? -1.342 -13.264 -16.682 1.00 93.38 142 GLY A O 1
ATOM 1093 N N . ALA A 1 143 ? -3.102 -12.831 -15.358 1.00 95.00 143 ALA A N 1
ATOM 1094 C CA . ALA A 1 143 ? -4.029 -12.505 -16.435 1.00 95.00 143 ALA A CA 1
ATOM 1095 C C . ALA A 1 143 ? -3.593 -11.268 -17.238 1.00 95.00 143 ALA A C 1
ATOM 1097 O O . ALA A 1 143 ? -3.673 -11.290 -18.467 1.00 95.00 143 ALA A O 1
ATOM 1098 N N . SER A 1 144 ? -3.094 -10.211 -16.586 1.00 94.56 144 SER A N 1
ATOM 1099 C CA . SER A 1 144 ? -2.625 -9.011 -17.293 1.00 94.56 144 SER A CA 1
ATOM 1100 C C . SER A 1 144 ? -1.379 -9.288 -18.140 1.00 94.56 144 SER A C 1
ATOM 1102 O O . SER A 1 144 ? -1.303 -8.824 -19.278 1.00 94.56 144 SER A O 1
ATOM 1104 N N . LEU A 1 145 ? -0.446 -10.112 -17.650 1.00 91.56 145 LEU A N 1
ATOM 1105 C CA . LEU A 1 145 ? 0.722 -10.549 -18.422 1.00 91.56 145 LEU A CA 1
ATOM 1106 C C . LEU A 1 145 ? 0.316 -11.365 -19.657 1.00 91.56 145 LEU A C 1
ATOM 1108 O O . LEU A 1 145 ? 0.835 -11.128 -20.749 1.00 91.56 145 LEU A O 1
ATOM 1112 N N . LEU A 1 146 ? -0.638 -12.291 -19.506 1.00 92.38 146 LEU A N 1
ATOM 1113 C CA . LEU A 1 146 ? -1.180 -13.068 -20.627 1.00 92.38 146 LEU A CA 1
ATOM 1114 C C . LEU A 1 146 ? -1.896 -12.17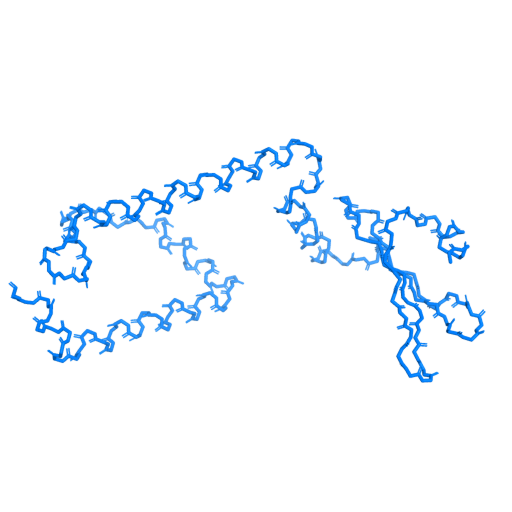6 -21.646 1.00 92.38 146 LEU A C 1
ATOM 1116 O O . LEU A 1 146 ? -1.735 -12.374 -22.851 1.00 92.38 146 LEU A O 1
ATOM 1120 N N . LEU A 1 147 ? -2.647 -11.177 -21.175 1.00 94.31 147 LEU A N 1
ATOM 1121 C CA . LEU A 1 147 ? -3.331 -10.209 -22.027 1.00 94.31 147 LEU A CA 1
ATOM 1122 C C . LEU A 1 147 ? -2.334 -9.372 -22.836 1.00 94.31 147 LEU A C 1
ATOM 1124 O O . LEU A 1 147 ? -2.480 -9.273 -24.052 1.00 94.31 147 LEU A O 1
ATOM 1128 N N . ILE A 1 148 ? -1.305 -8.813 -22.192 1.00 91.44 148 ILE A N 1
ATOM 1129 C CA . ILE A 1 148 ? -0.253 -8.040 -22.872 1.00 91.44 148 ILE A CA 1
ATOM 1130 C C . ILE A 1 148 ? 0.470 -8.916 -23.897 1.00 91.44 148 ILE A C 1
ATOM 1132 O O . ILE A 1 148 ? 0.672 -8.489 -25.031 1.00 91.44 148 ILE A O 1
ATOM 1136 N N . TRP A 1 149 ? 0.804 -10.156 -23.537 1.00 89.62 149 TRP A N 1
ATOM 1137 C CA . TRP A 1 149 ? 1.439 -11.103 -24.454 1.00 89.62 149 TRP A CA 1
ATOM 1138 C C . TRP A 1 149 ? 0.564 -11.423 -25.674 1.00 89.62 149 TRP A C 1
ATOM 1140 O O . TRP A 1 149 ? 1.061 -11.493 -26.802 1.00 89.62 149 TRP A O 1
ATOM 1150 N N . LEU A 1 150 ? -0.745 -11.593 -25.475 1.00 93.12 150 LEU A N 1
ATOM 1151 C CA . LEU A 1 150 ? -1.691 -11.815 -26.565 1.00 93.12 150 LEU A CA 1
ATOM 1152 C C . LEU A 1 150 ? -1.821 -10.573 -27.457 1.00 93.12 150 LEU A C 1
ATOM 1154 O O . LEU A 1 150 ? -1.794 -10.700 -28.681 1.00 93.12 150 LEU A O 1
ATOM 1158 N N . LEU A 1 151 ? -1.922 -9.382 -26.862 1.00 90.56 151 LEU A N 1
ATOM 1159 C CA . LEU A 1 151 ? -1.975 -8.115 -27.591 1.00 90.56 151 LEU A CA 1
ATOM 1160 C C . LEU A 1 151 ? -0.714 -7.906 -28.432 1.00 90.56 151 LEU A C 1
ATOM 1162 O O . LEU A 1 151 ? -0.830 -7.603 -29.617 1.00 90.56 151 LEU A O 1
ATOM 1166 N N . ASP A 1 152 ? 0.466 -8.147 -27.865 1.00 85.75 152 ASP A N 1
ATOM 1167 C CA . ASP A 1 152 ? 1.750 -8.051 -28.566 1.00 85.75 152 ASP A CA 1
ATOM 1168 C C . ASP A 1 152 ? 1.804 -9.010 -29.771 1.00 85.75 152 ASP A C 1
ATOM 1170 O O . ASP A 1 152 ? 2.105 -8.612 -30.899 1.00 85.75 152 ASP A O 1
ATOM 1174 N N . ARG A 1 153 ? 1.370 -10.265 -29.577 1.00 85.94 153 ARG A N 1
ATOM 1175 C CA . ARG A 1 153 ? 1.248 -11.273 -30.647 1.00 85.94 153 ARG A CA 1
ATOM 1176 C C . ARG A 1 153 ? 0.289 -10.856 -31.762 1.00 85.94 153 ARG A C 1
ATOM 1178 O O . ARG A 1 153 ? 0.534 -11.203 -32.919 1.00 85.94 153 ARG A O 1
ATOM 1185 N N . LEU A 1 154 ? -0.814 -10.189 -31.431 1.00 88.50 154 LEU A N 1
ATOM 1186 C CA . LEU A 1 154 ? -1.813 -9.734 -32.402 1.00 88.50 154 LEU A CA 1
ATOM 1187 C C . LEU A 1 154 ? -1.336 -8.482 -33.150 1.00 88.50 154 LEU A C 1
ATOM 1189 O O . LEU A 1 154 ? -1.432 -8.433 -34.376 1.00 88.50 154 LEU A O 1
ATOM 1193 N N . LEU A 1 155 ? -0.755 -7.512 -32.441 1.00 82.56 155 LEU A N 1
ATOM 1194 C CA . LEU A 1 155 ? -0.213 -6.274 -33.009 1.00 82.56 155 LEU A CA 1
ATOM 1195 C C . LEU A 1 155 ? 0.974 -6.548 -33.943 1.00 82.56 155 LEU A C 1
ATOM 1197 O O . LEU A 1 155 ? 1.030 -5.985 -35.036 1.00 82.56 155 LEU A O 1
ATOM 1201 N N . ALA A 1 156 ? 1.856 -7.493 -33.599 1.00 75.12 156 ALA A N 1
ATOM 1202 C CA . ALA A 1 156 ? 2.977 -7.905 -34.450 1.00 75.12 156 ALA A CA 1
ATOM 1203 C C . ALA A 1 156 ? 2.548 -8.541 -35.793 1.00 75.12 156 ALA A C 1
ATOM 1205 O O . ALA A 1 156 ? 3.348 -8.645 -36.731 1.00 75.12 156 ALA A O 1
ATOM 1206 N N . ARG A 1 157 ? 1.286 -8.981 -35.912 1.00 76.12 157 ARG A N 1
ATOM 1207 C CA . ARG A 1 157 ? 0.718 -9.512 -37.164 1.00 76.12 157 ARG A CA 1
ATOM 1208 C C . ARG A 1 157 ? 0.169 -8.418 -38.079 1.00 76.12 157 ARG A C 1
ATOM 1210 O O . ARG A 1 157 ? -0.066 -8.695 -39.254 1.00 76.12 157 ARG A O 1
ATOM 1217 N N . LEU A 1 158 ? -0.019 -7.192 -37.586 1.00 77.88 158 LEU A N 1
ATOM 1218 C CA . LEU A 1 158 ? -0.546 -6.094 -38.390 1.00 77.88 158 LEU A CA 1
ATOM 1219 C C . LEU A 1 158 ? 0.539 -5.530 -39.336 1.00 77.88 158 LEU A C 1
ATOM 1221 O O . LEU A 1 158 ? 1.643 -5.195 -38.898 1.00 77.88 158 LEU A O 1
ATOM 1225 N N . PRO A 1 159 ? 0.237 -5.348 -40.635 1.00 63.44 159 PRO A N 1
ATOM 1226 C CA . PRO A 1 159 ? 1.211 -4.889 -41.632 1.00 63.44 159 PRO A CA 1
ATOM 1227 C C . PRO A 1 159 ? 1.688 -3.441 -41.422 1.00 63.44 159 PRO A C 1
ATOM 1229 O O . PRO A 1 159 ? 2.745 -3.071 -41.931 1.00 63.44 159 PRO A O 1
ATOM 1232 N N . ALA A 1 160 ? 0.943 -2.621 -40.673 1.00 63.00 160 ALA A N 1
ATOM 1233 C CA . ALA A 1 160 ? 1.352 -1.267 -40.285 1.00 63.00 160 ALA A CA 1
ATOM 1234 C C . ALA A 1 160 ? 2.531 -1.273 -39.292 1.00 63.00 160 ALA A C 1
ATOM 1236 O O . ALA A 1 160 ? 3.427 -0.442 -39.395 1.00 63.00 160 ALA A O 1
ATOM 1237 N N . TRP A 1 161 ? 2.576 -2.260 -38.390 1.00 57.91 161 TRP A N 1
ATOM 1238 C CA . TRP A 1 161 ? 3.651 -2.425 -37.407 1.00 57.91 161 TRP A CA 1
ATOM 1239 C C . TRP A 1 161 ? 4.908 -3.061 -38.012 1.00 57.91 161 TRP A C 1
ATOM 1241 O O . TRP A 1 161 ? 6.015 -2.680 -37.647 1.00 57.91 161 TRP A O 1
ATOM 1251 N N . ARG A 1 162 ? 4.763 -3.965 -38.996 1.00 53.34 162 ARG A N 1
ATOM 1252 C CA . ARG A 1 162 ? 5.908 -4.531 -39.741 1.00 53.34 162 ARG A CA 1
ATOM 1253 C C . ARG A 1 162 ? 6.666 -3.484 -40.554 1.00 53.34 162 ARG A C 1
ATOM 1255 O O . ARG A 1 162 ? 7.889 -3.494 -40.535 1.00 53.34 162 ARG A O 1
ATOM 1262 N N . ARG A 1 163 ? 5.957 -2.557 -41.209 1.00 51.88 163 ARG A N 1
ATOM 1263 C CA . ARG A 1 163 ? 6.584 -1.462 -41.970 1.00 51.88 163 ARG A CA 1
ATOM 1264 C C . ARG A 1 163 ? 7.386 -0.510 -41.089 1.00 51.88 163 ARG A C 1
ATOM 1266 O O . ARG A 1 163 ? 8.412 -0.027 -41.531 1.00 51.88 163 ARG A O 1
ATOM 1273 N N . LEU A 1 164 ? 6.967 -0.307 -39.837 1.00 53.44 164 LEU A N 1
ATOM 1274 C CA . LEU A 1 164 ? 7.694 0.435 -38.795 1.00 53.44 164 LEU A CA 1
ATOM 1275 C C . LEU A 1 164 ? 8.844 -0.356 -38.139 1.00 53.44 164 LEU A C 1
ATOM 1277 O O . LEU A 1 164 ? 9.507 0.183 -37.255 1.00 53.44 164 LEU A O 1
ATOM 1281 N N . ALA A 1 165 ? 9.100 -1.600 -38.547 1.00 50.06 165 ALA A N 1
ATOM 1282 C CA . ALA A 1 165 ? 10.180 -2.430 -38.012 1.00 50.06 165 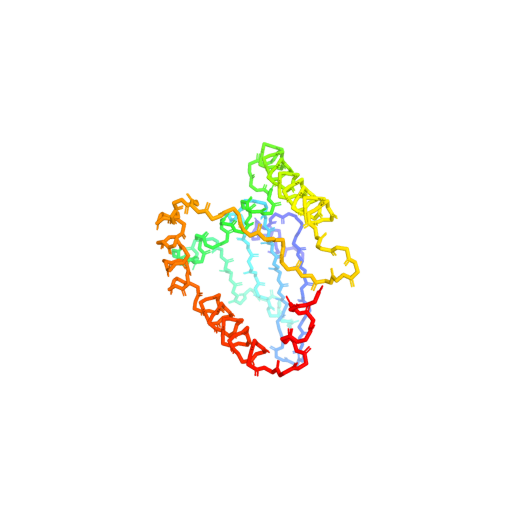ALA A CA 1
ATOM 1283 C C . ALA A 1 165 ? 11.226 -2.855 -39.064 1.00 50.06 165 ALA A C 1
ATOM 1285 O O . ALA A 1 165 ? 12.302 -3.293 -38.667 1.00 50.06 165 ALA A O 1
ATOM 1286 N N . SER A 1 166 ? 10.938 -2.741 -40.369 1.00 44.28 166 SER A N 1
ATOM 1287 C CA . SER A 1 166 ? 11.763 -3.311 -41.451 1.00 44.28 166 SER A CA 1
ATOM 1288 C C . SER A 1 166 ? 12.624 -2.336 -42.269 1.00 44.28 166 SER A C 1
ATOM 1290 O O . SER A 1 166 ? 13.431 -2.818 -43.054 1.00 44.28 166 SER A O 1
ATOM 1292 N N . ASP A 1 167 ? 12.483 -1.020 -42.080 1.00 39.66 167 ASP A N 1
ATOM 1293 C CA . ASP A 1 167 ? 13.248 0.027 -42.804 1.00 39.66 167 ASP A CA 1
ATOM 1294 C C . ASP A 1 167 ? 14.130 0.861 -41.862 1.00 39.66 167 ASP A C 1
ATOM 1296 O O . ASP A 1 167 ? 15.206 1.330 -42.283 1.00 39.66 167 ASP A O 1
#

Sequence (167 aa):
VDTAAAQAVQPGYSVSFPRGAEGVYTVALFADDPRHDATLHLDQYSGTLLADVRWRDYGLVARTVESGVKLHEGKMFGLANQLLMALVCLLILFGAVSGLLLWWQRRPAGRLGVPPLRHDLPRWKLGVAIMLALGLVFPLVGASLLLIWLLDRLLARLPAWRRLASD

Radius of gyration: 25.74 Å; chains: 1; bounding box: 56×30×71 Å

Secondary structure (DSSP, 8-state):
-HHHHHTTPPS--EEEPP-STT-EEEEEE--SSGGG-EEEEEETTT--EEEEEEGGGS-HHHHHHHHHHHHHTT-TTTHHHHHHHHHHHHHHHHHHHHHHHHHHHHSPTTS--PPPP-TTPPP-HHHHHHHHHHHHHSHHHHHHHHHHHHHHHHHTTSHHHHHHHH-

pLDDT: mean 86.38, std 11.76, range [39.66, 98.0]

Foldseek 3Di:
DVVCVVVVQDPPWDWDDFDPPAGWIWTWDLALDQQRTWIWTAGPPPRDTPDIDGPVNDDPVRNVVSVVVSLLVQSPPPPVSVVVNVVVVVVVVVVVVVVVVVCVVQPPPPADDDRDDPPDDPPPVVVVVVQVVVCVVVVVSVVVVVVVVVVVVVVVPDVVVVVRVPD